Protein AF-A0A109QKP8-F1 (afdb_monomer_lite)

Secondary structure (DSSP, 8-state):
--TTEEE-HHHHSSSEEEESGGGTTS-HHHHHTSTT----HHHH--EEEE-TTT--EEEEE---EEEE-----TTSGGGTT-

Structure (mmCIF, N/CA/C/O backbone):
data_AF-A0A109QKP8-F1
#
_entry.id   AF-A0A109QKP8-F1
#
loop_
_atom_site.group_PDB
_atom_site.id
_atom_site.type_symbol
_atom_site.label_atom_id
_atom_site.label_alt_id
_atom_site.label_comp_id
_atom_site.label_asym_id
_atom_site.label_entity_id
_atom_site.label_seq_id
_atom_site.pdbx_PDB_ins_code
_atom_site.Cartn_x
_atom_site.Cartn_y
_atom_site.Cartn_z
_atom_site.occupancy
_atom_site.B_iso_or_equiv
_atom_site.auth_seq_id
_atom_site.auth_comp_id
_atom_site.auth_asym_id
_atom_site.auth_atom_id
_atom_site.pdbx_PDB_model_num
ATOM 1 N N . LEU A 1 1 ? -2.949 -10.535 7.754 1.00 90.69 1 LEU A N 1
ATOM 2 C CA . LEU A 1 1 ? -3.653 -9.722 6.732 1.00 90.69 1 LEU A CA 1
ATOM 3 C C . LEU A 1 1 ? -3.953 -10.628 5.540 1.00 90.69 1 LEU A C 1
ATOM 5 O O . LEU A 1 1 ? -3.288 -11.652 5.428 1.00 90.69 1 LEU A O 1
ATOM 9 N N . LYS A 1 2 ? -4.949 -10.312 4.706 1.00 95.81 2 LYS A N 1
ATOM 10 C CA . LYS A 1 2 ? -5.237 -11.063 3.471 1.00 95.81 2 LYS A CA 1
ATOM 11 C C . LYS A 1 2 ? -4.276 -10.620 2.355 1.00 95.81 2 LYS A C 1
ATOM 13 O O . LYS A 1 2 ? -3.458 -9.724 2.558 1.00 95.81 2 LYS A O 1
ATOM 18 N N . ARG A 1 3 ? -4.335 -11.271 1.191 1.00 97.69 3 ARG A N 1
ATOM 19 C CA . ARG A 1 3 ? -3.464 -10.979 0.038 1.00 97.69 3 ARG A CA 1
ATOM 20 C C . ARG A 1 3 ? -3.552 -9.505 -0.399 1.00 97.69 3 ARG A C 1
ATOM 22 O O . ARG A 1 3 ? -4.628 -8.914 -0.374 1.00 97.69 3 ARG A O 1
ATOM 29 N N . GLY A 1 4 ? -2.425 -8.975 -0.887 1.00 96.50 4 GLY A N 1
ATOM 30 C CA . GLY A 1 4 ? -2.318 -7.676 -1.572 1.00 96.50 4 GLY A CA 1
ATOM 31 C C . GLY A 1 4 ? -2.150 -6.469 -0.654 1.00 96.50 4 GLY A C 1
ATOM 32 O O . GLY A 1 4 ? -2.255 -5.332 -1.108 1.00 96.50 4 GLY A O 1
ATOM 33 N N . VAL A 1 5 ? -1.861 -6.715 0.624 1.00 97.75 5 VAL A N 1
ATOM 34 C CA . VAL A 1 5 ? -1.488 -5.685 1.591 1.00 97.75 5 VAL A CA 1
ATOM 35 C C . VAL A 1 5 ? -0.279 -6.139 2.415 1.00 97.75 5 VAL A C 1
ATOM 37 O O . VAL A 1 5 ? -0.088 -7.337 2.631 1.00 97.75 5 VAL A O 1
ATOM 40 N N . HIS A 1 6 ? 0.513 -5.192 2.915 1.00 97.19 6 HIS A N 1
ATOM 41 C CA . HIS A 1 6 ? 1.662 -5.453 3.783 1.00 97.19 6 HIS A CA 1
ATOM 42 C C . HIS A 1 6 ? 1.611 -4.610 5.057 1.00 97.19 6 HIS A C 1
ATOM 44 O O . HIS A 1 6 ? 1.300 -3.422 5.020 1.00 97.19 6 HIS A O 1
ATOM 50 N N . ASP A 1 7 ? 1.926 -5.239 6.187 1.00 97.62 7 ASP A N 1
ATOM 51 C CA . ASP A 1 7 ? 1.998 -4.596 7.499 1.00 97.62 7 ASP A CA 1
ATOM 52 C C . ASP A 1 7 ? 3.303 -3.791 7.626 1.00 97.62 7 ASP A C 1
ATOM 54 O O . ASP A 1 7 ? 4.392 -4.350 7.475 1.00 97.62 7 ASP A O 1
ATOM 58 N N . LEU A 1 8 ? 3.192 -2.486 7.891 1.00 97.75 8 LEU A N 1
ATOM 59 C CA . LEU A 1 8 ? 4.320 -1.572 8.083 1.00 97.75 8 LEU A CA 1
ATOM 60 C C . LEU A 1 8 ? 4.513 -1.160 9.547 1.00 97.75 8 LEU A C 1
ATOM 62 O O . LEU A 1 8 ? 5.302 -0.252 9.829 1.00 97.75 8 LEU A O 1
ATOM 66 N N . THR A 1 9 ? 3.838 -1.800 10.502 1.00 96.81 9 THR A N 1
ATOM 67 C CA . THR A 1 9 ? 3.914 -1.409 11.913 1.00 96.81 9 THR A CA 1
ATOM 68 C C . THR A 1 9 ? 5.324 -1.483 12.470 1.00 96.81 9 THR A C 1
ATOM 70 O O . THR A 1 9 ? 5.746 -0.570 13.173 1.00 96.81 9 THR A O 1
ATOM 73 N N . ARG A 1 10 ? 6.109 -2.494 12.088 1.00 97.00 10 ARG A N 1
ATOM 74 C CA . ARG A 1 10 ? 7.513 -2.591 12.522 1.00 97.00 10 ARG A CA 1
ATOM 75 C C . ARG A 1 10 ? 8.405 -1.488 11.951 1.00 97.00 10 ARG A C 1
ATOM 77 O O . ARG A 1 10 ? 9.394 -1.139 12.580 1.00 97.00 10 ARG A O 1
ATOM 84 N N . CYS A 1 11 ? 8.067 -0.952 10.781 1.00 96.69 11 CYS A N 1
ATOM 85 C CA . CYS A 1 11 ? 8.840 0.105 10.129 1.00 96.69 11 CYS A CA 1
ATOM 86 C C . CYS A 1 11 ? 8.471 1.498 10.646 1.00 96.69 11 CYS A C 1
ATOM 88 O O . CYS A 1 11 ? 9.312 2.388 10.663 1.00 96.69 11 CYS A O 1
ATOM 90 N N . THR A 1 12 ? 7.205 1.695 11.022 1.00 96.38 12 THR A N 1
ATOM 91 C CA . THR A 1 12 ? 6.639 3.024 11.305 1.00 96.38 12 THR A CA 1
ATOM 92 C C . THR A 1 12 ? 6.320 3.258 12.779 1.00 96.38 12 THR A C 1
ATOM 94 O O . THR A 1 12 ? 6.125 4.400 13.177 1.00 96.38 12 THR A O 1
ATOM 97 N N . GLY A 1 13 ? 6.215 2.202 13.591 1.00 95.88 13 GLY A N 1
ATOM 98 C CA . GLY A 1 13 ? 5.709 2.287 14.964 1.00 95.88 13 GLY A CA 1
ATOM 99 C C . GLY A 1 13 ? 4.199 2.554 15.063 1.00 95.88 13 GLY A C 1
ATOM 100 O O . GLY A 1 13 ? 3.684 2.722 16.164 1.00 95.88 13 GLY A O 1
ATOM 101 N N . ALA A 1 14 ? 3.478 2.578 13.937 1.00 95.38 14 ALA A N 1
ATOM 102 C CA . ALA A 1 14 ? 2.048 2.878 13.851 1.00 95.38 14 ALA A CA 1
ATOM 103 C C . ALA A 1 14 ? 1.279 1.729 13.163 1.00 95.38 14 ALA A C 1
ATOM 105 O O . ALA A 1 14 ? 1.886 0.945 12.434 1.00 95.38 14 ALA A O 1
ATOM 106 N N . PRO A 1 15 ? -0.053 1.592 13.326 1.00 95.50 15 PRO A N 1
ATOM 107 C CA . PRO A 1 15 ? -0.855 0.530 12.694 1.00 95.50 15 PRO A CA 1
ATOM 108 C C . PRO A 1 15 ? -1.073 0.755 11.181 1.00 95.50 15 PRO A C 1
ATOM 110 O O . PRO A 1 15 ? -2.196 0.693 10.678 1.00 95.50 15 PRO A O 1
ATOM 113 N N . MET A 1 16 ? 0.001 1.060 10.452 1.00 97.62 16 MET A N 1
ATOM 114 C CA . MET A 1 16 ? -0.002 1.373 9.031 1.00 97.62 16 MET A CA 1
ATOM 115 C C . MET A 1 16 ? 0.124 0.107 8.182 1.00 97.62 16 MET A C 1
ATOM 117 O O . MET A 1 16 ? 0.936 -0.776 8.453 1.00 97.62 16 MET A O 1
ATOM 121 N N . VAL A 1 17 ? -0.661 0.050 7.113 1.00 97.88 17 VAL A N 1
ATOM 122 C CA . VAL A 1 17 ? -0.678 -1.029 6.127 1.00 97.88 17 VAL A CA 1
ATOM 123 C C . VAL A 1 17 ? -0.534 -0.420 4.739 1.00 97.88 17 VAL A C 1
ATOM 125 O O . VAL A 1 17 ? -1.230 0.538 4.409 1.00 97.88 17 VAL A O 1
ATOM 128 N N . VAL A 1 18 ? 0.336 -0.977 3.902 1.00 98.12 18 VAL A N 1
ATOM 129 C CA . VAL A 1 18 ? 0.505 -0.538 2.510 1.00 98.12 18 VAL A CA 1
ATOM 130 C C . VAL A 1 18 ? -0.195 -1.486 1.542 1.00 98.12 18 VAL A C 1
ATOM 132 O O . VAL A 1 18 ? -0.176 -2.702 1.729 1.00 98.12 18 VAL A O 1
ATOM 135 N N . SER A 1 19 ? -0.809 -0.928 0.505 1.00 98.31 19 SER A N 1
ATOM 136 C CA . SER A 1 19 ? -1.432 -1.646 -0.611 1.00 98.31 19 SER A CA 1
ATOM 137 C C . SER A 1 19 ? -1.144 -0.925 -1.931 1.00 98.31 19 SER A C 1
ATOM 139 O O . SER A 1 19 ? -0.555 0.159 -1.944 1.00 98.31 19 SER A O 1
ATOM 141 N N . LEU A 1 20 ? -1.592 -1.490 -3.053 1.00 98.31 20 LEU A N 1
ATOM 142 C CA . LEU A 1 20 ? -1.763 -0.701 -4.276 1.00 98.31 20 LEU A CA 1
ATOM 143 C C . LEU A 1 20 ? -3.005 0.206 -4.149 1.00 98.31 20 LEU A C 1
ATOM 145 O O . LEU A 1 20 ? -3.885 -0.083 -3.323 1.00 98.31 20 LEU A O 1
ATOM 149 N N . PRO A 1 21 ? -3.089 1.301 -4.929 1.00 98.50 21 PRO A N 1
ATOM 150 C CA . PRO A 1 21 ? -4.242 2.191 -4.913 1.00 98.50 21 PRO A CA 1
ATOM 151 C C . PRO A 1 21 ? -5.560 1.460 -5.156 1.00 98.50 21 PRO A C 1
ATOM 153 O O . PRO A 1 21 ? -5.644 0.524 -5.953 1.00 98.50 21 PRO A O 1
ATOM 156 N N . HIS A 1 22 ? -6.589 1.889 -4.430 1.00 98.31 22 HIS A N 1
ATOM 157 C CA . HIS A 1 22 ? -7.929 1.306 -4.433 1.00 98.31 22 HIS A CA 1
ATOM 158 C C . HIS A 1 22 ? -7.932 -0.206 -4.161 1.00 98.31 22 HIS A C 1
ATOM 160 O O . HIS A 1 22 ? -8.788 -0.927 -4.665 1.00 98.31 22 HIS A O 1
ATOM 166 N N . PHE A 1 23 ? -6.943 -0.689 -3.400 1.00 98.38 23 PHE A N 1
ATOM 167 C CA . PHE A 1 23 ? -6.727 -2.113 -3.135 1.00 98.38 23 PHE A CA 1
ATOM 168 C C . PHE A 1 23 ? -6.625 -2.970 -4.412 1.00 98.38 23 PHE A C 1
ATOM 170 O O . PHE A 1 23 ? -6.977 -4.149 -4.419 1.00 98.38 23 PHE A O 1
ATOM 177 N N . TYR A 1 24 ? -6.101 -2.400 -5.504 1.00 98.38 24 TYR A N 1
ATOM 178 C CA . TYR A 1 24 ? -5.843 -3.136 -6.742 1.00 98.38 24 TYR A CA 1
ATOM 179 C C . TYR A 1 24 ? -4.978 -4.390 -6.480 1.00 98.38 24 TYR A C 1
ATOM 181 O O . TYR A 1 24 ? -3.972 -4.326 -5.777 1.00 98.38 24 TYR A O 1
ATOM 189 N N . LEU A 1 25 ? -5.386 -5.546 -7.027 1.00 97.56 25 LEU A N 1
ATOM 190 C CA . LEU A 1 25 ? -4.790 -6.883 -6.805 1.00 97.56 25 LEU A CA 1
ATOM 191 C C . LEU A 1 25 ? -4.822 -7.418 -5.356 1.00 97.56 25 LEU A C 1
ATOM 193 O O . LEU A 1 25 ? -4.206 -8.459 -5.077 1.00 97.56 25 LEU A O 1
ATOM 197 N N . ALA A 1 26 ? -5.539 -6.753 -4.449 1.00 98.06 26 ALA A N 1
ATOM 198 C CA . ALA A 1 26 ? -5.793 -7.253 -3.105 1.00 98.06 26 ALA A CA 1
ATOM 199 C C . ALA A 1 26 ? -7.067 -8.102 -3.029 1.00 98.06 26 ALA A C 1
ATOM 201 O O . ALA A 1 26 ? -7.834 -8.202 -3.984 1.00 98.06 26 ALA A O 1
ATOM 202 N N . HIS A 1 27 ? -7.251 -8.765 -1.888 1.00 98.19 27 HIS A N 1
ATOM 203 C CA . HIS A 1 27 ? -8.451 -9.552 -1.610 1.00 98.19 27 HIS A CA 1
ATOM 204 C C . HIS A 1 27 ? -9.717 -8.677 -1.658 1.00 98.19 27 HIS A C 1
ATOM 206 O O . HIS A 1 27 ? -9.705 -7.567 -1.126 1.00 98.19 27 HIS A O 1
ATOM 212 N N . GLU A 1 28 ? -10.805 -9.191 -2.241 1.00 97.12 28 GLU A N 1
ATOM 213 C CA . GLU A 1 28 ? -12.030 -8.426 -2.539 1.00 97.12 28 GLU A CA 1
ATOM 214 C C . GLU A 1 28 ? -12.676 -7.786 -1.310 1.00 97.12 28 GLU A C 1
ATOM 216 O O . GLU A 1 28 ? -13.150 -6.661 -1.398 1.00 97.12 28 GLU A O 1
ATOM 221 N N . ASP A 1 29 ? -12.619 -8.438 -0.148 1.00 96.62 29 ASP A N 1
ATOM 222 C CA . ASP A 1 29 ? -13.090 -7.863 1.119 1.00 96.62 29 ASP A CA 1
ATOM 223 C C . ASP A 1 29 ? -12.561 -6.447 1.383 1.00 96.62 29 ASP A C 1
ATOM 225 O O . ASP A 1 29 ? -13.310 -5.592 1.830 1.00 96.62 29 ASP A O 1
ATOM 229 N N . TYR A 1 30 ? -11.306 -6.144 1.028 1.00 97.12 30 TYR A N 1
ATOM 230 C CA . TYR A 1 30 ? -10.776 -4.788 1.198 1.00 97.12 30 TYR A CA 1
ATOM 231 C C . TYR A 1 30 ? -11.444 -3.756 0.283 1.00 97.12 30 TYR A C 1
ATOM 233 O O . TYR A 1 30 ? -11.550 -2.588 0.650 1.00 97.12 30 TYR A O 1
ATOM 241 N N . VAL A 1 31 ? -11.872 -4.179 -0.907 1.00 97.38 31 VAL A N 1
ATOM 242 C CA . VAL A 1 31 ? -12.607 -3.343 -1.863 1.00 97.38 31 VAL A CA 1
ATOM 243 C C . VAL A 1 31 ? -14.062 -3.182 -1.416 1.00 97.38 31 VAL A C 1
ATOM 245 O O . VAL A 1 31 ? -14.613 -2.091 -1.514 1.00 97.38 31 VAL A O 1
ATOM 248 N N . ASN A 1 32 ? -14.664 -4.251 -0.890 1.00 97.12 32 ASN A N 1
ATOM 249 C CA . ASN A 1 32 ? -16.070 -4.294 -0.489 1.00 97.12 32 ASN A CA 1
ATOM 250 C C . ASN A 1 32 ? -16.340 -3.571 0.841 1.00 97.12 32 ASN A C 1
ATOM 252 O O . ASN A 1 32 ? -17.404 -2.975 1.004 1.00 97.12 32 ASN A O 1
ATOM 256 N N . ASP A 1 33 ? -15.378 -3.575 1.766 1.00 94.56 33 ASP A N 1
ATOM 257 C CA . ASP A 1 33 ? -15.519 -2.965 3.095 1.00 94.56 33 ASP A CA 1
ATOM 258 C C . ASP A 1 33 ? -15.423 -1.425 3.072 1.00 94.56 33 ASP A C 1
ATOM 260 O O . ASP A 1 33 ? -15.737 -0.765 4.065 1.00 94.56 33 ASP A O 1
ATOM 264 N N . VAL A 1 34 ? -14.996 -0.819 1.954 1.00 95.81 34 VAL A N 1
ATOM 265 C CA . VAL A 1 34 ? -14.815 0.635 1.828 1.00 95.81 34 VAL A CA 1
ATOM 266 C C . VAL A 1 34 ? -15.554 1.170 0.604 1.00 95.81 34 VAL A C 1
ATOM 268 O O . VAL A 1 34 ? -15.268 0.837 -0.544 1.00 95.81 34 VAL A O 1
ATOM 271 N N . ARG A 1 35 ? -16.492 2.089 0.839 1.00 97.06 35 ARG A N 1
ATOM 272 C CA . ARG A 1 35 ? -17.249 2.742 -0.234 1.00 97.06 35 ARG A CA 1
ATOM 2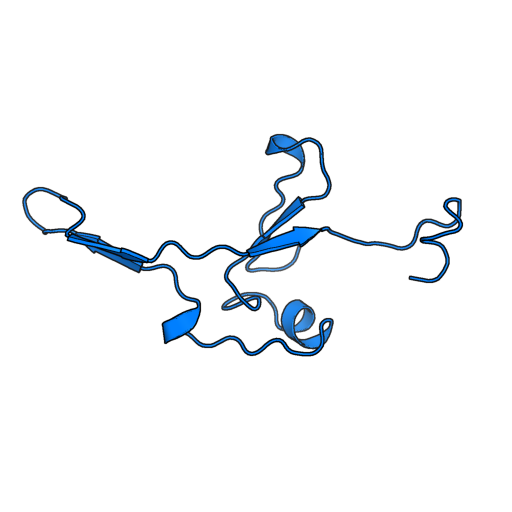73 C C . ARG A 1 35 ? -16.354 3.665 -1.070 1.00 97.06 35 ARG A C 1
ATOM 275 O O . ARG A 1 35 ? -15.618 4.480 -0.523 1.00 97.06 35 ARG A O 1
ATOM 282 N N . GLY A 1 36 ? -16.516 3.607 -2.394 1.00 97.38 36 GLY A N 1
ATOM 283 C CA . GLY A 1 36 ? -15.857 4.509 -3.352 1.00 97.38 36 GLY A CA 1
ATOM 284 C C . GLY A 1 36 ? -14.572 3.954 -3.969 1.00 97.38 36 GLY A C 1
ATOM 285 O O . GLY A 1 36 ? -13.900 4.652 -4.726 1.00 97.38 36 GLY A O 1
ATOM 286 N N . LEU A 1 37 ? -14.228 2.701 -3.667 1.00 98.12 37 LEU A N 1
ATOM 287 C CA . LEU A 1 37 ? -13.084 2.039 -4.271 1.00 98.12 37 LEU A CA 1
ATOM 288 C C . LEU A 1 37 ? -13.425 1.488 -5.654 1.00 98.12 37 LEU A C 1
ATOM 290 O O . LEU A 1 37 ? -14.394 0.761 -5.854 1.00 98.12 37 LEU A O 1
ATOM 294 N N . HIS A 1 38 ? -12.562 1.815 -6.606 1.00 97.81 38 HIS A N 1
ATOM 295 C CA . HIS A 1 38 ? -12.675 1.407 -8.004 1.00 97.81 38 HIS A CA 1
ATOM 296 C C . HIS A 1 38 ? -11.298 0.968 -8.513 1.00 97.81 38 HIS A C 1
ATOM 298 O O . HIS A 1 38 ? -10.586 1.790 -9.090 1.00 97.81 38 HIS A O 1
ATOM 304 N N . PRO A 1 39 ? -10.847 -0.268 -8.241 1.00 97.75 39 PRO A N 1
ATOM 305 C CA . PRO A 1 39 ? -9.542 -0.737 -8.694 1.00 97.75 39 PRO A CA 1
ATOM 306 C C . PRO A 1 39 ? -9.485 -0.808 -10.228 1.00 97.75 39 PRO A C 1
ATOM 308 O O . PRO A 1 39 ? -10.255 -1.526 -10.857 1.00 97.75 39 PRO A O 1
ATOM 311 N N . GLN A 1 40 ? -8.550 -0.078 -10.842 1.00 98.06 40 GLN A N 1
ATOM 312 C CA . GLN A 1 40 ? -8.334 -0.050 -12.287 1.00 98.06 40 GLN A CA 1
ATOM 313 C C . GLN A 1 40 ? -6.848 -0.244 -12.588 1.00 98.06 40 GLN A C 1
ATOM 315 O O . GLN A 1 40 ? -6.017 0.528 -12.118 1.00 98.06 40 GLN A O 1
ATOM 320 N N . LYS A 1 41 ? -6.507 -1.251 -13.402 1.00 97.06 41 LYS A N 1
ATOM 321 C CA . LYS A 1 41 ? -5.112 -1.620 -13.696 1.00 97.06 41 LYS A CA 1
ATOM 322 C C . LYS A 1 41 ? -4.263 -0.435 -14.163 1.00 97.06 41 LYS A C 1
ATOM 324 O O . LYS A 1 41 ? -3.266 -0.118 -13.526 1.00 97.06 41 LYS A O 1
ATOM 329 N N . HIS A 1 42 ? -4.695 0.254 -15.217 1.00 95.75 42 HIS A N 1
ATOM 330 C CA . HIS A 1 42 ? -3.922 1.339 -15.829 1.00 95.75 42 HIS A CA 1
ATOM 331 C C . HIS A 1 42 ? -3.648 2.520 -14.870 1.00 95.75 42 HIS A C 1
ATOM 333 O O . HIS A 1 42 ? -2.597 3.161 -14.959 1.00 95.75 42 HIS A O 1
ATOM 339 N N . LEU A 1 43 ? -4.554 2.778 -13.916 1.00 96.88 43 LEU A N 1
ATOM 340 C CA . LEU A 1 43 ? -4.403 3.840 -12.916 1.00 96.88 43 LEU A CA 1
ATOM 341 C C . LEU A 1 43 ? -3.654 3.391 -11.661 1.00 96.88 43 LEU A C 1
ATOM 343 O O . LEU A 1 43 ? -3.013 4.219 -11.022 1.00 96.88 43 LEU A O 1
ATOM 347 N N . HIS A 1 44 ? -3.748 2.117 -11.276 1.00 98.31 44 HIS A N 1
ATOM 348 C CA . HIS A 1 44 ? -3.360 1.657 -9.936 1.00 98.31 44 HIS A CA 1
ATOM 349 C C . HIS A 1 44 ? -2.245 0.611 -9.926 1.00 98.31 44 HIS A C 1
ATOM 351 O O . HIS A 1 44 ? -1.762 0.242 -8.857 1.00 98.31 44 HIS A O 1
ATOM 357 N N . GLU A 1 45 ? -1.784 0.139 -11.082 1.00 97.31 45 GLU A N 1
ATOM 358 C CA . GLU A 1 45 ? -0.583 -0.688 -11.129 1.00 97.31 45 GLU A CA 1
ATOM 359 C C . GLU A 1 45 ? 0.680 0.136 -10.866 1.00 97.31 45 GLU A C 1
ATOM 361 O O . GLU A 1 45 ? 0.738 1.337 -11.151 1.00 97.31 45 GLU A O 1
ATOM 366 N N . THR A 1 46 ? 1.699 -0.527 -10.323 1.00 95.50 46 THR A N 1
ATOM 367 C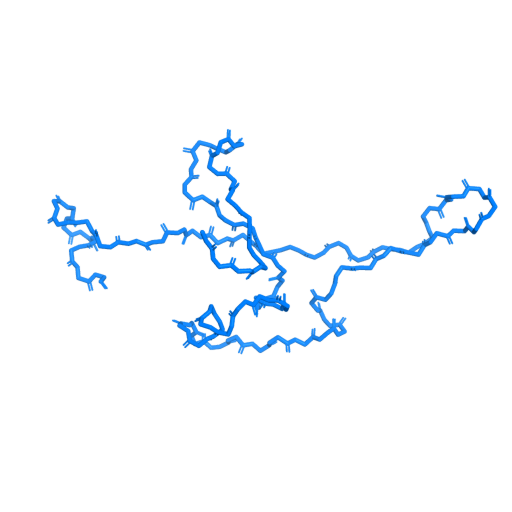 CA . THR A 1 46 ? 3.065 -0.009 -10.336 1.00 95.50 46 THR A CA 1
ATOM 368 C C . THR A 1 46 ? 3.786 -0.599 -11.540 1.00 95.50 46 THR A C 1
ATOM 370 O O . THR A 1 46 ? 3.787 -1.817 -11.702 1.00 95.50 46 THR A O 1
ATOM 373 N N . THR A 1 47 ? 4.409 0.243 -12.361 1.00 95.44 47 THR A N 1
ATOM 374 C CA . THR A 1 47 ? 5.217 -0.199 -13.509 1.00 95.44 47 THR A CA 1
ATOM 375 C C . THR A 1 47 ? 6.589 0.459 -13.491 1.00 95.44 47 THR A C 1
ATOM 377 O O . THR A 1 47 ? 6.738 1.591 -13.024 1.00 95.44 47 THR A O 1
ATOM 380 N N . LEU A 1 48 ? 7.581 -0.261 -14.003 1.00 95.75 48 LEU A N 1
ATOM 381 C CA . LEU A 1 48 ? 8.946 0.195 -14.221 1.00 95.75 48 LEU A CA 1
ATOM 382 C C . LEU A 1 48 ? 9.414 -0.375 -15.558 1.00 95.75 48 LEU A C 1
ATOM 384 O O . LEU A 1 48 ? 9.395 -1.587 -15.758 1.00 95.75 48 LEU A O 1
ATOM 388 N N . HIS A 1 49 ? 9.801 0.500 -16.474 1.00 96.62 49 HIS A N 1
ATOM 389 C CA . HIS A 1 49 ? 10.371 0.133 -17.761 1.00 96.62 49 HIS A CA 1
ATOM 390 C C . HIS A 1 49 ? 11.867 0.404 -17.705 1.00 96.62 49 HIS A C 1
ATOM 392 O O . HIS A 1 49 ? 12.287 1.530 -17.428 1.00 96.62 49 HIS A O 1
ATOM 398 N N . PHE A 1 50 ? 12.654 -0.626 -17.983 1.00 97.75 50 PHE A N 1
ATOM 399 C CA . PHE A 1 50 ? 14.107 -0.561 -17.987 1.00 97.75 50 PHE A CA 1
ATOM 400 C C . PHE A 1 50 ? 14.633 -0.688 -19.412 1.00 97.75 50 PHE A C 1
ATOM 402 O O . PHE A 1 50 ? 14.088 -1.450 -20.211 1.00 97.75 50 PHE A O 1
ATOM 409 N N . GLU A 1 51 ? 15.696 0.048 -19.721 1.00 98.00 51 GLU A N 1
ATOM 410 C CA . GLU A 1 51 ? 16.487 -0.197 -20.921 1.00 98.00 51 GLU A CA 1
ATOM 411 C C . GLU A 1 51 ? 17.224 -1.546 -20.748 1.00 98.00 51 GLU A C 1
ATOM 413 O O . GLU A 1 51 ? 17.927 -1.712 -19.747 1.00 98.00 51 GLU A O 1
ATOM 418 N N . PRO A 1 52 ? 17.038 -2.530 -21.651 1.00 97.25 52 PRO A N 1
ATOM 419 C CA . PRO A 1 52 ? 17.502 -3.903 -21.433 1.00 97.25 52 PRO A CA 1
ATOM 420 C C . PRO A 1 52 ? 19.012 -4.089 -21.243 1.00 97.25 52 PRO A C 1
ATOM 422 O O . PRO A 1 52 ? 19.403 -5.018 -20.539 1.00 97.25 52 PRO A O 1
ATOM 425 N N . LEU A 1 53 ? 19.860 -3.266 -21.869 1.00 98.19 53 LEU A N 1
ATOM 426 C CA . LEU A 1 53 ? 21.315 -3.443 -21.825 1.00 98.19 53 LEU A CA 1
ATOM 427 C C . LEU A 1 53 ? 21.939 -2.836 -20.563 1.00 98.19 53 LEU A C 1
ATOM 429 O O . LEU A 1 53 ? 22.753 -3.468 -19.896 1.00 98.19 53 LEU A O 1
ATOM 433 N N . THR A 1 54 ? 21.574 -1.599 -20.248 1.00 97.69 54 THR A N 1
ATOM 434 C CA . THR A 1 54 ? 22.146 -0.816 -19.146 1.00 97.69 54 THR A CA 1
ATOM 435 C C . THR A 1 54 ? 21.382 -0.994 -17.838 1.00 97.69 54 THR A C 1
ATOM 437 O O . THR A 1 54 ? 21.903 -0.656 -16.777 1.00 97.69 54 THR A O 1
ATOM 440 N N . GLY A 1 55 ? 20.138 -1.485 -17.890 1.00 97.00 55 GLY A N 1
ATOM 441 C CA . GLY A 1 55 ? 19.243 -1.537 -16.734 1.00 97.00 55 GLY A CA 1
ATOM 442 C C . GLY A 1 55 ? 18.756 -0.156 -16.285 1.00 97.00 55 GLY A C 1
ATOM 443 O O . GLY A 1 55 ? 18.242 -0.014 -15.175 1.00 97.00 55 GLY A O 1
ATOM 444 N N . THR A 1 56 ? 18.914 0.876 -17.118 1.00 97.56 56 THR A N 1
ATOM 445 C CA . THR A 1 56 ? 18.504 2.245 -16.785 1.00 97.56 56 THR A CA 1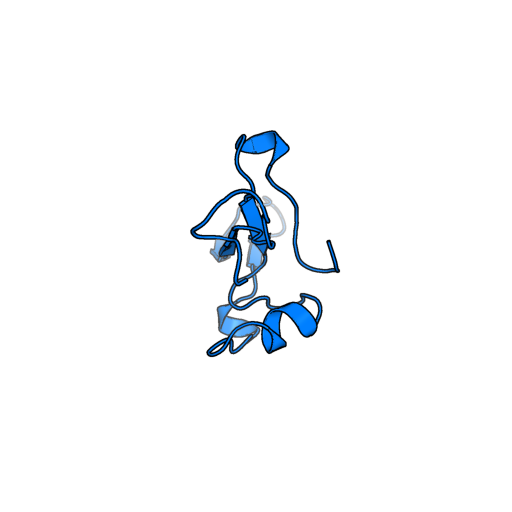
ATOM 446 C C . THR A 1 56 ? 16.975 2.353 -16.745 1.00 97.56 56 THR A C 1
ATOM 448 O O . THR A 1 56 ? 16.321 1.954 -17.712 1.00 97.56 56 THR A O 1
ATOM 451 N N . PRO A 1 57 ? 16.359 2.891 -15.673 1.00 96.44 57 PRO A N 1
ATOM 452 C CA . PRO A 1 57 ? 14.914 3.099 -15.635 1.00 96.44 57 PRO A CA 1
ATOM 453 C C . PRO A 1 57 ? 14.515 4.238 -16.583 1.00 96.44 57 PRO A C 1
ATOM 455 O O . PRO A 1 57 ? 14.854 5.396 -16.354 1.00 96.44 57 PRO A O 1
ATOM 458 N N . MET A 1 58 ? 13.768 3.911 -17.637 1.00 96.56 58 MET A N 1
ATOM 459 C CA . MET A 1 58 ? 13.292 4.868 -18.645 1.00 96.56 58 MET A CA 1
ATOM 460 C C . MET A 1 58 ? 11.945 5.488 -18.264 1.00 96.56 58 MET A C 1
ATOM 462 O O . MET A 1 58 ? 11.678 6.650 -18.556 1.00 96.56 58 MET A O 1
ATOM 466 N N . LEU A 1 59 ? 11.077 4.707 -17.616 1.00 96.06 59 LEU A N 1
ATOM 467 C CA . LEU A 1 59 ? 9.757 5.142 -17.171 1.00 96.06 59 LEU A CA 1
ATOM 468 C C . LEU A 1 59 ? 9.387 4.392 -15.896 1.00 96.06 59 LEU A C 1
ATOM 470 O O . LEU A 1 59 ? 9.613 3.189 -15.790 1.00 96.06 59 LEU A O 1
ATOM 474 N N . GLY A 1 60 ? 8.776 5.081 -14.941 1.00 95.38 60 GLY A N 1
ATOM 475 C CA . GLY A 1 60 ? 8.301 4.452 -13.720 1.00 95.38 60 GLY A CA 1
ATOM 476 C C . GLY A 1 60 ? 7.070 5.145 -13.171 1.00 95.38 60 GLY A C 1
ATOM 477 O O . GLY A 1 60 ? 7.083 6.351 -12.943 1.00 95.38 60 GLY A O 1
ATOM 478 N N . PHE A 1 61 ? 6.029 4.368 -12.892 1.00 96.06 61 PHE A N 1
ATOM 479 C CA . PHE A 1 61 ? 4.899 4.810 -12.086 1.00 96.06 61 PHE A CA 1
ATOM 480 C C . PHE A 1 61 ? 4.874 3.964 -10.821 1.00 96.06 61 PHE A C 1
ATOM 482 O O . PHE A 1 61 ? 4.380 2.842 -10.837 1.00 96.06 61 PHE A O 1
ATOM 489 N N . LYS A 1 62 ? 5.420 4.488 -9.721 1.00 96.12 62 LYS A N 1
ATOM 490 C CA . LYS A 1 62 ? 5.336 3.843 -8.406 1.00 96.12 62 LYS A CA 1
ATOM 491 C C . LYS A 1 62 ? 4.115 4.374 -7.670 1.00 96.12 62 LYS A C 1
ATOM 493 O O . LYS A 1 62 ? 4.085 5.540 -7.290 1.00 96.12 62 LYS A O 1
ATOM 498 N N . ARG A 1 63 ? 3.111 3.521 -7.477 1.00 97.31 63 ARG A N 1
ATOM 499 C CA . ARG A 1 63 ? 1.828 3.903 -6.879 1.00 97.31 63 ARG A CA 1
ATOM 500 C C . ARG A 1 63 ? 1.546 3.020 -5.676 1.00 97.31 63 ARG A C 1
ATOM 502 O O . ARG A 1 63 ? 1.488 1.801 -5.801 1.00 97.31 63 ARG A O 1
ATOM 509 N N . LEU A 1 64 ? 1.388 3.645 -4.516 1.00 97.50 64 LEU A N 1
ATOM 510 C CA . LEU A 1 64 ? 1.135 2.980 -3.243 1.00 97.50 64 LEU A CA 1
ATOM 511 C C . LEU A 1 64 ? 0.022 3.719 -2.504 1.00 97.50 64 LEU A C 1
ATOM 513 O O . LEU A 1 64 ? -0.114 4.933 -2.634 1.00 97.50 64 LEU A O 1
ATOM 517 N N . GLN A 1 65 ? -0.744 2.980 -1.711 1.00 98.44 65 GLN A N 1
ATOM 518 C CA . GLN A 1 65 ? -1.764 3.502 -0.813 1.00 98.44 65 GLN A CA 1
ATOM 519 C C . GLN A 1 65 ? -1.412 3.113 0.617 1.00 98.44 65 GLN A C 1
ATOM 521 O O . GLN A 1 65 ? -1.142 1.946 0.908 1.00 98.44 65 GLN A O 1
ATOM 526 N N . PHE A 1 66 ? -1.426 4.102 1.506 1.00 97.69 66 PHE A N 1
ATOM 527 C CA . PHE A 1 66 ? -1.276 3.889 2.937 1.00 97.69 66 PHE A CA 1
ATOM 528 C C . PHE A 1 66 ? -2.652 3.814 3.584 1.00 97.69 66 PHE A C 1
ATOM 530 O O . PHE A 1 66 ? -3.521 4.645 3.337 1.00 97.69 66 PHE A O 1
ATOM 537 N N . ASN A 1 67 ? -2.828 2.807 4.423 1.00 97.81 67 ASN A N 1
ATOM 538 C CA . ASN A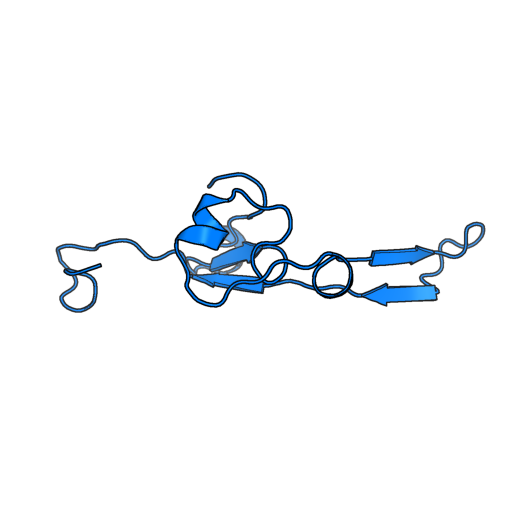 1 67 ? -4.057 2.511 5.133 1.00 97.81 67 ASN A CA 1
ATOM 539 C C . ASN A 1 67 ? -3.749 2.437 6.627 1.00 97.81 67 ASN A C 1
ATOM 541 O O . ASN A 1 67 ? -2.644 2.058 7.022 1.0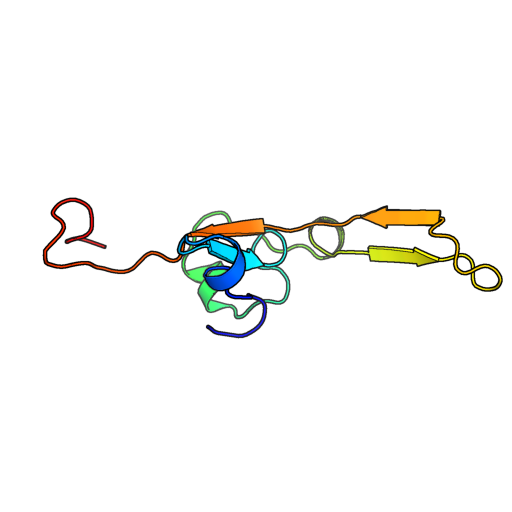0 97.81 67 ASN A O 1
ATOM 545 N N . ILE A 1 68 ? -4.736 2.743 7.462 1.00 95.94 68 ILE A N 1
ATOM 546 C CA . ILE A 1 68 ? -4.653 2.538 8.908 1.00 95.94 68 ILE A CA 1
ATOM 547 C C . ILE A 1 68 ? -5.536 1.346 9.254 1.00 95.94 68 ILE A C 1
ATOM 549 O O . ILE A 1 68 ? -6.727 1.337 8.949 1.00 95.94 68 ILE A O 1
ATOM 553 N N . LYS A 1 69 ? -4.960 0.326 9.892 1.00 93.25 69 LYS A N 1
ATOM 554 C CA . LYS A 1 69 ? -5.720 -0.844 10.329 1.00 93.25 69 LYS A CA 1
ATOM 555 C C . LYS A 1 69 ? -6.548 -0.485 11.559 1.00 93.25 69 LYS A C 1
ATOM 557 O O . LYS A 1 69 ? -6.030 -0.418 12.674 1.00 93.25 69 LYS A O 1
ATOM 562 N N . MET A 1 70 ? -7.845 -0.308 11.354 1.00 92.19 70 MET A N 1
ATOM 563 C CA . MET A 1 70 ? -8.799 -0.042 12.425 1.00 92.19 70 MET A CA 1
ATOM 564 C C . MET A 1 70 ? -9.438 -1.335 12.935 1.00 92.19 70 MET A C 1
ATOM 566 O O . MET A 1 70 ? -9.626 -2.294 12.191 1.00 92.19 70 MET A O 1
ATOM 570 N N . HIS A 1 71 ? -9.740 -1.366 14.227 1.00 92.25 71 HIS A N 1
ATOM 571 C CA . HIS A 1 71 ? -10.517 -2.420 14.869 1.00 92.25 71 HIS A CA 1
ATOM 572 C C . HIS A 1 71 ? -11.196 -1.844 16.111 1.00 92.25 71 HIS A C 1
ATOM 574 O O . HIS A 1 71 ? -10.757 -0.828 16.655 1.00 92.25 71 HIS A O 1
ATOM 580 N N . LYS A 1 72 ? -12.264 -2.497 16.562 1.00 95.12 72 LYS A N 1
ATOM 581 C CA . LYS A 1 72 ? -12.979 -2.110 17.774 1.00 95.12 72 LYS A CA 1
ATOM 582 C C . LYS A 1 72 ? -12.081 -2.222 19.004 1.00 95.12 72 LYS A C 1
ATOM 584 O O . LYS A 1 72 ? -11.469 -3.264 19.235 1.00 95.12 72 LYS A O 1
ATOM 589 N N . ILE A 1 73 ? -12.076 -1.180 19.834 1.00 95.62 73 ILE A N 1
ATOM 590 C CA . ILE A 1 73 ? -11.394 -1.175 21.135 1.00 95.62 73 ILE A CA 1
ATOM 591 C C . ILE A 1 73 ? -12.414 -0.804 22.211 1.00 95.62 73 ILE A C 1
ATOM 593 O O . ILE A 1 73 ? -12.818 0.351 22.322 1.00 95.62 73 ILE A O 1
ATOM 597 N N . SER A 1 74 ? -12.832 -1.785 23.020 1.00 95.06 74 SER A N 1
ATOM 598 C CA . SER A 1 74 ? -13.903 -1.626 24.023 1.00 95.06 74 SER A CA 1
ATOM 599 C C . SER A 1 74 ? -13.634 -0.507 25.029 1.00 95.06 74 SER A C 1
ATOM 601 O O . SER A 1 74 ? -14.559 0.191 25.444 1.00 95.06 74 SER A O 1
ATOM 603 N N . ASN A 1 75 ? -12.362 -0.330 25.391 1.00 95.31 75 ASN A N 1
ATOM 604 C CA . ASN A 1 75 ? -11.920 0.602 26.426 1.00 95.31 75 ASN A CA 1
ATOM 605 C C . ASN A 1 75 ? -11.651 2.011 25.877 1.00 95.31 75 ASN A C 1
ATOM 607 O O . ASN A 1 75 ? -11.371 2.924 26.647 1.00 95.31 75 ASN A O 1
ATOM 611 N N . PHE A 1 76 ? -11.745 2.208 24.559 1.00 95.25 76 PHE A N 1
ATOM 612 C CA . PHE A 1 76 ? -11.532 3.502 23.928 1.00 95.25 76 PHE A CA 1
ATOM 613 C C . PHE A 1 76 ? -12.851 4.020 23.360 1.00 95.25 76 PHE A C 1
ATOM 615 O O . PHE A 1 76 ? -13.343 3.524 22.349 1.00 95.25 76 PHE A O 1
ATOM 622 N N . LYS A 1 77 ? -13.435 5.034 24.015 1.00 95.06 77 LYS A N 1
ATOM 623 C CA . LYS A 1 77 ? -14.795 5.530 23.727 1.00 95.06 77 LYS A CA 1
ATOM 624 C C . LYS A 1 77 ? -15.036 5.811 22.237 1.00 95.06 77 LYS A C 1
ATOM 626 O O . LYS A 1 77 ? -16.090 5.448 21.728 1.00 95.06 77 LYS A O 1
ATOM 631 N N . LEU A 1 78 ? -14.057 6.403 21.545 1.00 94.69 78 LEU A N 1
ATOM 632 C CA . LEU A 1 78 ? -14.147 6.725 20.114 1.00 94.69 78 LEU A CA 1
ATOM 633 C C . LEU A 1 78 ? -14.138 5.485 19.205 1.00 94.69 78 LEU A C 1
ATOM 635 O O . LEU A 1 78 ? -14.721 5.527 18.131 1.00 94.69 78 LEU A O 1
ATOM 639 N N . MET A 1 79 ? -13.510 4.383 19.628 1.00 95.38 79 MET A N 1
ATOM 640 C CA . MET A 1 79 ? -13.401 3.146 18.841 1.00 95.38 79 MET A CA 1
ATOM 641 C C . MET A 1 79 ? -14.342 2.030 19.316 1.00 95.38 79 MET A C 1
ATOM 643 O O . MET A 1 79 ? -14.243 0.895 18.855 1.00 95.38 79 MET A O 1
ATOM 647 N N . LYS A 1 80 ? -15.268 2.326 20.235 1.00 94.44 80 LYS A N 1
ATOM 648 C CA . LYS A 1 80 ? -16.187 1.333 20.813 1.00 94.44 80 LYS A CA 1
ATOM 649 C C . LYS A 1 80 ? -17.246 0.829 19.819 1.00 94.44 80 LYS A C 1
ATOM 651 O O . LYS A 1 80 ? -17.719 -0.298 19.970 1.00 94.44 80 LYS A O 1
ATOM 656 N N . ASN A 1 81 ? -17.614 1.660 18.842 1.00 91.0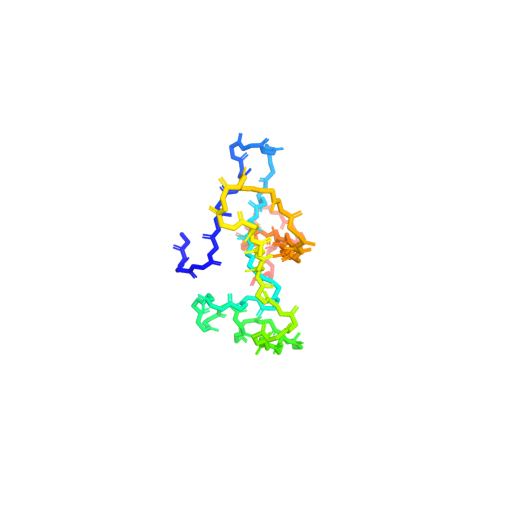0 81 ASN A N 1
ATOM 657 C CA . ASN A 1 81 ? -18.717 1.420 17.901 1.00 91.00 81 ASN A CA 1
ATOM 658 C C . ASN A 1 81 ? -18.251 1.205 16.450 1.00 91.00 81 ASN A C 1
ATOM 660 O O . ASN A 1 81 ? -19.071 1.287 15.541 1.00 91.00 81 ASN A O 1
ATOM 664 N N . LEU A 1 82 ? -16.951 0.974 16.250 1.00 86.06 82 LEU A N 1
ATOM 665 C CA . LEU A 1 82 ? -16.465 0.286 15.052 1.00 86.06 82 LEU A CA 1
ATOM 666 C C . LEU A 1 82 ? -16.963 -1.159 15.057 1.00 86.06 82 LEU A C 1
ATOM 668 O O . LEU A 1 82 ? -17.238 -1.664 13.955 1.00 86.06 82 LEU A O 1
#

Foldseek 3Di:
DFPFKAACCVVPVAQKIKGWALNAPTDCCSNVVDPPRDHDCVVTDWDWDADVPPRHTPDTDDGMDMDHDADADCPDPVRPVD

InterPro domains:
  IPR002159 CD36 family [PF01130] (1-82)
  IPR002159 CD36 family [PTHR11923] (2-82)

Sequence (82 aa):
LKRGVHDLTRCTGAPMVVSLPHFYLAHEDYVNDVRGLHPQKHLHETTLHFEPLTGTPMLGFKRLQFNIKMHKISNFKLMKNL

Organism: Blattella germanica (NCBI:txid6973)

pLDDT: mean 96.44, std 1.99, range [86.06, 98.5]

Radius of gyration: 16.66 Å; chains: 1; bounding box: 41×18×48 Å